Protein AF-A0A1M4X0M1-F1 (afdb_monomer_lite)

Secondary structure (DSSP, 8-state):
-HHHHHHHS--HHHHTT-HHHHHHHHHHHHHHHHHHHHHHHHHHTTT-HHHHHHHHHHHHHHHHHHHHHHHHHHHHHHHHHHHHHHTT-

Sequence (89 aa):
MWYYSKLFSVNREEIFNDPNFWISSGLLLWSCFGIFRCLPMYYLYNNDQEFSNFIKSNFDVVNIILYLSIFISLSKYEYSFKRGTTSNH

Organism: NCBI:txid1416778

Structure (mmCIF, N/CA/C/O backbone):
data_AF-A0A1M4X0M1-F1
#
_entry.id   AF-A0A1M4X0M1-F1
#
loop_
_atom_site.group_PDB
_atom_site.id
_atom_site.type_symbol
_atom_site.label_atom_id
_atom_site.label_alt_id
_atom_site.label_comp_id
_atom_site.label_asym_id
_atom_site.label_entity_id
_atom_site.label_seq_id
_atom_site.pdbx_PDB_ins_code
_atom_site.Cartn_x
_atom_site.Cartn_y
_atom_site.Cartn_z
_atom_site.occupancy
_atom_site.B_iso_or_equiv
_atom_site.auth_seq_id
_atom_site.auth_comp_id
_atom_site.auth_asym_id
_atom_site.auth_atom_id
_atom_site.pdbx_PDB_model_num
ATOM 1 N N . MET A 1 1 ? -14.093 -4.076 -28.474 1.00 49.00 1 MET A N 1
ATOM 2 C CA . MET A 1 1 ? -13.185 -5.215 -28.747 1.00 49.00 1 MET A CA 1
ATOM 3 C C . MET A 1 1 ? -11.722 -4.927 -28.396 1.00 49.00 1 MET A C 1
ATOM 5 O O . MET A 1 1 ? -11.131 -5.791 -27.774 1.00 49.00 1 MET A O 1
ATOM 9 N N . TRP A 1 2 ? -11.163 -3.735 -28.670 1.00 54.88 2 TRP A N 1
ATOM 10 C CA . TRP A 1 2 ? -9.739 -3.408 -28.415 1.00 54.88 2 TRP A CA 1
ATOM 11 C C . TRP A 1 2 ? -9.257 -3.581 -26.957 1.00 54.88 2 TRP A C 1
ATOM 13 O O . TRP A 1 2 ? -8.174 -4.110 -26.715 1.00 54.88 2 TRP A O 1
ATOM 23 N N . TYR A 1 3 ? -10.080 -3.193 -25.977 1.00 56.88 3 TYR A N 1
ATOM 24 C CA . TYR A 1 3 ? -9.739 -3.290 -24.550 1.00 56.88 3 TYR A CA 1
ATOM 25 C C . TYR A 1 3 ? -9.667 -4.744 -24.051 1.00 56.88 3 TYR A C 1
ATOM 27 O O . TYR A 1 3 ? -8.769 -5.112 -23.302 1.00 56.88 3 TYR A O 1
ATOM 35 N N . TYR A 1 4 ? -10.573 -5.597 -24.536 1.00 63.41 4 TYR A N 1
ATOM 36 C CA . TYR A 1 4 ? -10.652 -7.010 -24.155 1.00 63.41 4 TYR A CA 1
ATOM 37 C C . TYR A 1 4 ? -9.475 -7.820 -24.714 1.00 63.41 4 TYR A C 1
ATOM 39 O O . TYR A 1 4 ? -8.885 -8.633 -24.007 1.00 63.41 4 TYR A O 1
ATOM 47 N N . SER A 1 5 ? -9.076 -7.538 -25.959 1.00 59.53 5 SER A N 1
ATOM 48 C CA . SER A 1 5 ? -7.884 -8.133 -26.573 1.00 59.53 5 SER A CA 1
ATOM 49 C C . SER A 1 5 ? -6.598 -7.741 -25.847 1.00 59.53 5 SER A C 1
ATOM 51 O O . SER A 1 5 ? -5.705 -8.568 -25.723 1.00 59.53 5 SER A O 1
ATOM 53 N N . LYS A 1 6 ? -6.526 -6.514 -25.313 1.00 59.28 6 LY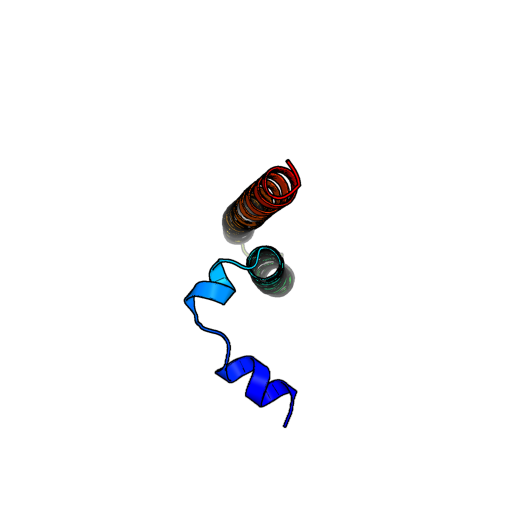S A N 1
ATOM 54 C CA . LYS A 1 6 ? -5.354 -6.033 -24.576 1.00 59.28 6 LYS A CA 1
ATOM 55 C C . LYS A 1 6 ? -5.274 -6.573 -23.150 1.00 59.28 6 LYS A C 1
ATOM 57 O O . LYS A 1 6 ? -4.187 -6.596 -22.607 1.00 59.28 6 LYS A O 1
ATOM 62 N N . LEU A 1 7 ? -6.390 -7.021 -22.567 1.00 60.03 7 LEU A N 1
ATOM 63 C CA . LEU A 1 7 ? -6.437 -7.694 -21.262 1.00 60.03 7 LEU A CA 1
ATOM 64 C C . LEU A 1 7 ? -6.065 -9.181 -21.347 1.00 60.03 7 LEU A C 1
ATOM 66 O O . LEU A 1 7 ? -5.415 -9.697 -20.445 1.00 60.03 7 LEU A O 1
ATOM 70 N N . PHE A 1 8 ? -6.458 -9.865 -22.425 1.00 62.03 8 PHE A N 1
ATOM 71 C CA . PHE A 1 8 ? -6.165 -11.292 -22.620 1.00 62.03 8 PHE A CA 1
ATOM 72 C C . PHE A 1 8 ? -4.776 -11.568 -23.209 1.00 62.03 8 PHE A C 1
ATOM 74 O O . PHE A 1 8 ? -4.283 -12.685 -23.083 1.00 62.03 8 PHE A O 1
ATOM 81 N N . SER A 1 9 ? -4.140 -10.573 -23.837 1.00 59.38 9 SER A N 1
ATOM 82 C CA . SER A 1 9 ? -2.778 -10.696 -24.366 1.00 59.38 9 SER A CA 1
ATOM 83 C C . SER A 1 9 ? -1.688 -10.389 -23.342 1.00 59.38 9 SER A C 1
ATOM 85 O O . SER A 1 9 ? -0.515 -10.507 -23.684 1.00 59.38 9 SER A O 1
ATOM 87 N N . VAL A 1 10 ? -2.031 -9.942 -22.127 1.00 57.72 10 VAL A N 1
ATOM 88 C CA . VAL A 1 10 ? -1.006 -9.631 -21.128 1.00 57.72 10 VAL A CA 1
ATOM 89 C C . VAL A 1 10 ? -0.549 -10.929 -20.489 1.00 57.72 10 VAL A C 1
ATOM 91 O O . VAL A 1 10 ? -1.253 -11.532 -19.674 1.00 57.72 10 VAL A O 1
ATOM 94 N N . ASN A 1 11 ? 0.645 -11.372 -20.872 1.00 59.84 11 ASN A N 1
ATOM 95 C CA . ASN A 1 11 ? 1.343 -12.416 -20.143 1.00 59.84 11 ASN A CA 1
ATOM 96 C C . ASN A 1 11 ? 1.402 -11.983 -18.674 1.00 59.84 11 ASN A C 1
ATOM 98 O O . ASN A 1 11 ? 1.875 -10.892 -18.364 1.00 59.84 11 ASN A O 1
ATOM 102 N N . ARG A 1 12 ? 0.909 -12.814 -17.747 1.00 55.62 12 ARG A N 1
ATOM 103 C CA . ARG A 1 12 ? 0.883 -12.473 -16.311 1.00 55.62 12 ARG A CA 1
ATOM 104 C C . ARG A 1 12 ? 2.261 -12.067 -15.776 1.00 55.62 12 ARG A C 1
ATOM 106 O O . ARG A 1 12 ? 2.334 -11.255 -14.862 1.00 55.62 12 ARG A O 1
ATOM 113 N N . GLU A 1 13 ? 3.331 -12.579 -16.379 1.00 58.25 13 GLU A N 1
ATOM 114 C CA . GLU A 1 13 ? 4.715 -12.210 -16.065 1.00 58.25 13 GLU A CA 1
ATOM 115 C C . GLU A 1 13 ? 5.089 -10.772 -16.477 1.00 58.25 13 GLU A C 1
ATOM 117 O O . GLU A 1 13 ? 5.908 -10.151 -15.804 1.00 58.25 13 GLU A O 1
ATOM 122 N N . GLU A 1 14 ? 4.462 -10.195 -17.511 1.00 63.66 14 GLU A N 1
ATOM 123 C CA . GLU A 1 14 ? 4.669 -8.790 -17.904 1.00 63.66 14 GLU A CA 1
ATOM 124 C C . GLU A 1 14 ? 3.974 -7.815 -16.949 1.00 63.66 14 GLU A C 1
ATOM 126 O O . GLU A 1 14 ? 4.529 -6.763 -16.642 1.00 63.66 14 GLU A O 1
ATOM 131 N N . ILE A 1 15 ? 2.801 -8.178 -16.412 1.00 66.19 15 ILE A N 1
ATOM 132 C CA . ILE A 1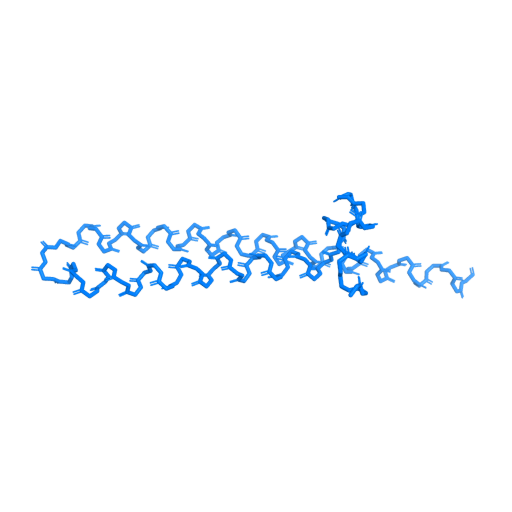 15 ? 2.008 -7.298 -15.533 1.00 66.19 15 ILE A CA 1
ATOM 133 C C . ILE A 1 15 ? 2.774 -6.973 -14.249 1.00 66.19 15 ILE A C 1
ATOM 135 O O . ILE A 1 15 ? 2.895 -5.813 -13.866 1.00 66.19 15 ILE A O 1
ATOM 139 N N . PHE A 1 16 ? 3.346 -7.993 -13.599 1.00 67.25 16 PHE A N 1
ATOM 140 C CA . PHE A 1 16 ? 4.173 -7.798 -12.404 1.00 67.25 16 PHE A CA 1
ATOM 141 C C . PHE A 1 16 ? 5.519 -7.131 -12.716 1.00 67.25 16 PHE A C 1
ATOM 143 O O . PHE A 1 16 ? 6.255 -6.754 -11.796 1.00 67.25 16 PHE A O 1
ATOM 150 N N . ASN A 1 17 ? 5.879 -6.994 -13.992 1.00 69.62 17 ASN A N 1
ATOM 151 C CA . ASN A 1 17 ? 7.056 -6.255 -14.420 1.00 69.62 17 ASN A CA 1
ATOM 152 C C . ASN A 1 17 ? 6.768 -4.789 -14.741 1.00 69.62 17 ASN A C 1
ATOM 154 O O . ASN A 1 17 ? 7.705 -3.994 -14.729 1.00 69.62 17 ASN A O 1
ATOM 158 N N . ASP A 1 18 ? 5.501 -4.421 -14.935 1.00 77.00 18 ASP A N 1
ATOM 159 C CA . ASP A 1 18 ? 5.104 -3.037 -15.149 1.00 77.00 18 ASP A CA 1
ATOM 160 C C . ASP A 1 18 ? 5.101 -2.268 -13.814 1.00 77.00 18 ASP A C 1
ATOM 162 O O . ASP A 1 18 ? 4.345 -2.594 -12.890 1.00 77.00 18 ASP A O 1
ATOM 166 N N . PRO A 1 19 ? 5.939 -1.234 -13.663 1.00 78.31 19 PRO A N 1
ATOM 167 C CA . PRO A 1 19 ? 5.971 -0.441 -12.444 1.00 78.31 19 PRO A CA 1
ATOM 168 C C . PRO A 1 19 ? 4.655 0.318 -12.186 1.00 78.31 19 PRO A C 1
ATOM 170 O O . PRO A 1 19 ? 4.305 0.550 -11.023 1.00 78.31 19 PRO A O 1
ATOM 173 N N . ASN A 1 20 ? 3.879 0.655 -13.223 1.00 80.50 20 ASN A N 1
ATOM 174 C CA . ASN A 1 20 ? 2.589 1.336 -13.063 1.00 80.50 20 ASN A CA 1
ATOM 175 C C . ASN A 1 20 ? 1.534 0.432 -12.424 1.00 80.50 20 ASN A C 1
ATOM 177 O O . ASN A 1 20 ? 0.644 0.922 -11.722 1.00 80.50 20 ASN A O 1
ATOM 181 N N . PHE A 1 21 ? 1.641 -0.882 -12.638 1.00 82.38 21 PHE A N 1
ATOM 182 C CA . PHE A 1 21 ? 0.758 -1.863 -12.022 1.00 82.38 21 PHE A CA 1
ATOM 183 C C . PHE A 1 21 ? 0.924 -1.878 -10.499 1.00 82.38 21 PHE A C 1
ATOM 185 O O . PHE A 1 21 ? -0.067 -1.820 -9.777 1.00 82.38 21 PHE A O 1
ATOM 192 N N . TRP A 1 22 ? 2.166 -1.869 -10.004 1.00 82.56 22 TRP A N 1
ATOM 193 C CA . TRP A 1 22 ? 2.457 -1.850 -8.566 1.00 82.56 22 TRP A CA 1
ATOM 194 C C . TRP A 1 22 ? 1.960 -0.579 -7.874 1.00 82.56 22 TRP A C 1
ATOM 196 O O . TRP A 1 22 ? 1.373 -0.659 -6.796 1.00 82.56 22 TRP A O 1
ATOM 206 N N . ILE A 1 23 ? 2.134 0.583 -8.512 1.00 85.62 23 ILE A N 1
ATOM 207 C CA . ILE A 1 23 ? 1.626 1.861 -7.991 1.00 85.62 23 ILE A CA 1
ATOM 208 C C . ILE A 1 23 ? 0.097 1.835 -7.964 1.00 85.62 23 ILE A C 1
ATOM 210 O O . ILE A 1 23 ? -0.507 2.094 -6.926 1.00 85.62 23 ILE A O 1
ATOM 214 N N . SER A 1 24 ? -0.532 1.464 -9.080 1.00 87.81 24 SER A N 1
ATOM 215 C CA . SER A 1 24 ? -1.993 1.463 -9.213 1.00 87.81 24 SER A CA 1
ATOM 216 C C . SER A 1 24 ? -2.658 0.448 -8.278 1.00 87.81 24 SER A C 1
ATOM 218 O O . SER A 1 24 ? -3.655 0.770 -7.638 1.00 87.81 24 SER A O 1
ATOM 220 N N . SER A 1 25 ? -2.091 -0.755 -8.145 1.00 87.50 25 SER A N 1
ATOM 221 C CA . SER A 1 25 ? -2.580 -1.792 -7.228 1.00 87.50 25 SER A CA 1
ATOM 222 C C . SER A 1 25 ? -2.389 -1.391 -5.766 1.00 87.50 25 SER A C 1
ATOM 224 O O . SER A 1 25 ? -3.291 -1.601 -4.957 1.00 87.50 25 SER A O 1
ATOM 226 N N . GLY A 1 26 ? -1.243 -0.792 -5.421 1.00 88.12 26 GLY A N 1
ATOM 227 C CA . GLY A 1 26 ? -0.985 -0.277 -4.078 1.00 88.12 26 GLY A CA 1
ATOM 228 C C . GLY A 1 26 ? -1.972 0.825 -3.693 1.00 88.12 26 GLY A C 1
ATOM 229 O O . GLY A 1 26 ? -2.589 0.753 -2.631 1.00 88.12 26 GLY A O 1
ATOM 230 N N . LEU A 1 27 ? -2.182 1.807 -4.576 1.00 87.94 27 LEU A N 1
ATOM 231 C CA . LEU A 1 27 ? -3.148 2.890 -4.368 1.00 87.94 27 LEU A CA 1
ATOM 232 C C . LEU A 1 27 ? -4.589 2.382 -4.285 1.00 87.94 27 LEU A C 1
ATOM 234 O O . LEU A 1 27 ? -5.330 2.829 -3.416 1.00 87.94 27 LEU A O 1
ATOM 238 N N . LEU A 1 28 ? -4.989 1.435 -5.139 1.00 89.69 28 LEU A N 1
ATOM 239 C CA . LEU A 1 28 ? -6.336 0.860 -5.110 1.00 89.69 28 LEU A CA 1
ATOM 240 C C . LEU A 1 28 ? -6.618 0.170 -3.770 1.00 89.69 28 LEU A C 1
ATOM 242 O O . LEU A 1 28 ? -7.680 0.366 -3.177 1.00 89.69 28 LEU A O 1
ATOM 246 N N . LEU A 1 29 ? -5.652 -0.611 -3.283 1.00 86.75 29 LEU A N 1
ATOM 247 C CA . LEU A 1 29 ? -5.753 -1.307 -2.006 1.00 86.75 29 LEU A CA 1
ATOM 248 C C . LEU A 1 29 ? -5.791 -0.294 -0.853 1.00 86.75 29 LEU A C 1
ATOM 250 O O . LEU A 1 29 ? -6.685 -0.356 -0.013 1.00 86.75 29 LEU A O 1
ATOM 254 N N . TRP A 1 30 ? -4.912 0.709 -0.870 1.00 87.94 30 TRP A N 1
ATOM 255 C CA . TRP A 1 30 ? -4.904 1.791 0.115 1.00 87.94 30 TRP A CA 1
ATOM 256 C C . TRP A 1 30 ? -6.226 2.570 0.162 1.00 87.94 30 TRP A C 1
ATOM 258 O O . TRP A 1 30 ? -6.781 2.779 1.240 1.00 87.94 30 TRP A O 1
ATOM 268 N N . SER A 1 31 ? -6.783 2.941 -0.993 1.00 88.06 31 SER A N 1
ATOM 269 C CA . SER A 1 31 ? -8.071 3.634 -1.081 1.00 88.06 31 SER A CA 1
ATOM 270 C C . SER A 1 31 ? -9.232 2.770 -0.594 1.00 88.06 31 SER A C 1
ATOM 272 O O . SER A 1 31 ? -10.085 3.270 0.135 1.00 88.06 31 SER A O 1
ATOM 274 N N . CYS A 1 32 ? -9.257 1.478 -0.934 1.00 86.88 32 CYS A N 1
ATOM 275 C CA . CYS A 1 32 ? -10.293 0.558 -0.463 1.00 86.88 32 CYS A CA 1
ATOM 276 C C . CYS A 1 32 ? -10.303 0.474 1.073 1.00 86.88 32 CYS A C 1
ATOM 278 O O . CYS A 1 32 ? -11.344 0.672 1.700 1.00 86.88 32 CYS A O 1
ATOM 280 N N . PHE A 1 33 ? -9.130 0.294 1.689 1.00 82.50 33 PHE A N 1
ATOM 281 C CA . PHE A 1 33 ? -8.981 0.285 3.148 1.00 82.50 33 PHE A CA 1
ATOM 282 C C . PHE A 1 33 ? -9.233 1.657 3.791 1.00 82.50 33 PHE A C 1
ATOM 284 O O . PHE A 1 33 ? -9.767 1.726 4.896 1.00 82.50 33 PHE A O 1
ATOM 291 N N . GLY A 1 34 ? -8.910 2.755 3.104 1.00 81.56 34 GLY A N 1
ATOM 292 C CA . GLY A 1 34 ? -9.232 4.114 3.546 1.00 81.56 34 GLY A CA 1
ATOM 293 C C . GLY A 1 34 ? -10.740 4.361 3.635 1.00 81.56 34 GLY A C 1
ATOM 294 O O . GLY A 1 34 ? -11.227 4.867 4.644 1.00 81.56 34 GLY A O 1
ATOM 295 N N . ILE A 1 35 ? -11.503 3.922 2.632 1.00 81.88 35 ILE A N 1
ATOM 296 C CA . ILE A 1 35 ? -12.974 4.005 2.638 1.00 81.88 35 ILE A CA 1
ATOM 297 C C . ILE A 1 35 ? -13.553 3.081 3.720 1.00 81.88 35 ILE A C 1
ATOM 299 O O . ILE A 1 35 ? -14.436 3.483 4.482 1.00 81.88 35 ILE A O 1
ATOM 303 N N . PHE A 1 36 ? -12.995 1.874 3.854 1.00 74.38 36 PHE A N 1
ATOM 304 C CA . PHE A 1 36 ? -13.329 0.941 4.931 1.00 74.38 36 PHE A CA 1
ATOM 305 C C . PHE A 1 36 ? -12.962 1.441 6.323 1.00 74.38 36 PHE A C 1
ATOM 307 O O . PHE A 1 36 ? -13.479 0.889 7.279 1.00 74.38 36 PHE A O 1
ATOM 314 N N . ARG A 1 37 ? -12.105 2.456 6.474 1.00 69.88 37 ARG A N 1
ATOM 315 C CA . ARG A 1 37 ? -11.850 3.137 7.750 1.00 69.88 37 ARG A CA 1
ATOM 316 C C . ARG A 1 37 ? -12.901 4.209 8.034 1.00 69.88 37 ARG A C 1
ATOM 318 O O . ARG A 1 37 ? -13.301 4.365 9.185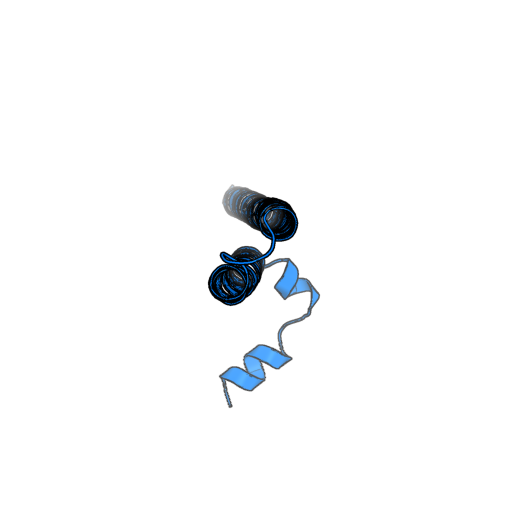 1.00 69.88 37 ARG A O 1
ATOM 325 N N . CYS A 1 38 ? -13.374 4.919 7.010 1.00 68.50 38 CYS A N 1
ATOM 326 C CA . CYS A 1 38 ? -14.416 5.938 7.164 1.00 68.50 38 CYS A CA 1
ATOM 327 C C . CYS A 1 38 ? -15.749 5.352 7.664 1.00 68.50 38 CYS A C 1
ATOM 329 O O . CYS A 1 38 ? -16.412 5.978 8.487 1.00 68.50 38 CYS A O 1
ATOM 331 N N . LEU A 1 39 ? -16.114 4.146 7.219 1.00 66.94 39 LEU A N 1
ATOM 332 C CA . LEU A 1 39 ? -17.357 3.459 7.604 1.00 66.94 39 LEU A CA 1
ATOM 333 C C . LEU A 1 39 ? -17.444 3.073 9.107 1.00 66.94 39 LEU A C 1
ATOM 335 O O . LEU A 1 39 ? -18.397 3.485 9.769 1.00 66.94 39 LEU A O 1
ATOM 339 N N . PRO A 1 40 ? -16.482 2.337 9.701 1.00 62.03 40 PRO A N 1
ATOM 340 C CA . PRO A 1 40 ? -16.506 1.951 11.108 1.00 62.03 40 PRO A CA 1
ATOM 341 C C . PRO A 1 40 ? -16.190 3.123 12.035 1.00 62.03 40 PRO A C 1
ATOM 343 O O . PRO A 1 40 ? -16.712 3.158 13.141 1.00 62.03 40 PRO A O 1
ATOM 346 N N . MET A 1 41 ? -15.401 4.118 11.610 1.00 60.44 41 MET A N 1
ATOM 347 C CA . MET A 1 41 ? -15.091 5.267 12.469 1.00 60.44 41 MET A CA 1
ATOM 348 C C . MET A 1 41 ? -16.350 6.067 12.838 1.00 60.44 41 MET A C 1
ATOM 350 O O . MET A 1 41 ? -16.414 6.604 13.937 1.00 60.44 41 MET A O 1
ATOM 354 N N . TYR A 1 42 ? -17.371 6.085 11.974 1.00 58.16 42 TYR A N 1
ATOM 355 C CA . TYR A 1 42 ? -18.658 6.722 12.270 1.00 58.16 42 TYR A CA 1
ATOM 356 C C . TYR A 1 42 ? -19.559 5.862 13.169 1.00 58.16 42 TYR A C 1
ATOM 358 O O . TYR A 1 42 ? -20.246 6.382 14.043 1.00 58.16 42 TYR A O 1
ATOM 366 N N . TYR A 1 43 ? -19.541 4.539 12.984 1.00 57.09 43 TYR A N 1
ATOM 367 C CA . TYR A 1 43 ? -20.381 3.613 13.752 1.00 57.09 43 TYR A CA 1
ATOM 368 C C . TYR A 1 43 ? -19.860 3.366 15.179 1.00 57.09 43 TYR A C 1
ATOM 370 O O . TYR A 1 43 ? -20.623 3.027 16.078 1.00 57.09 43 TYR A O 1
ATOM 378 N N . LEU A 1 44 ? -18.555 3.540 15.395 1.00 55.09 44 LEU A N 1
ATOM 379 C CA . LEU A 1 44 ? -17.854 2.983 16.553 1.00 55.09 44 LEU A CA 1
ATOM 380 C C . LEU A 1 44 ? -17.245 4.041 17.488 1.00 55.09 44 LEU A C 1
ATOM 382 O O . LEU A 1 44 ? -16.822 3.722 18.597 1.00 55.09 44 LEU A O 1
ATOM 386 N N . TYR A 1 45 ? -17.298 5.316 17.088 1.00 55.72 45 TYR A N 1
ATOM 387 C CA . TYR A 1 45 ? -16.901 6.476 17.898 1.00 55.72 45 TYR A CA 1
ATOM 388 C C . TYR A 1 45 ? -17.621 6.563 19.257 1.00 55.72 45 TYR A C 1
ATOM 390 O O . TYR A 1 45 ? -17.076 7.130 20.198 1.00 55.72 45 TYR A O 1
ATOM 398 N N . ASN A 1 46 ? -18.810 5.967 19.385 1.00 59.03 46 ASN A N 1
ATOM 399 C CA . ASN A 1 46 ? -19.621 6.046 20.601 1.00 59.03 46 ASN A CA 1
ATOM 400 C C . ASN A 1 46 ? -19.485 4.848 21.559 1.00 59.03 46 ASN A C 1
ATOM 402 O O . ASN A 1 46 ? -20.073 4.916 22.633 1.00 59.03 46 ASN A O 1
ATOM 406 N N . ASN A 1 47 ? -18.757 3.775 21.212 1.00 61.25 47 ASN A N 1
ATOM 407 C CA . ASN A 1 47 ? -18.752 2.545 22.026 1.00 61.25 47 ASN A CA 1
ATOM 408 C C . ASN A 1 47 ? -17.369 1.960 22.370 1.00 61.25 47 ASN A C 1
ATOM 410 O O . ASN A 1 47 ? -17.238 1.456 23.477 1.00 61.25 47 ASN A O 1
ATOM 414 N N . ASP A 1 48 ? -16.342 2.017 21.503 1.00 65.75 48 ASP A N 1
ATOM 415 C CA . ASP A 1 48 ? -15.113 1.228 21.745 1.00 65.75 48 ASP A CA 1
ATOM 416 C C . ASP A 1 48 ? -13.809 1.880 21.256 1.00 65.75 48 ASP A C 1
ATOM 418 O O . ASP A 1 48 ? -13.460 1.896 20.071 1.00 65.75 48 ASP A O 1
ATOM 422 N N . GLN A 1 49 ? -13.023 2.372 22.213 1.00 69.62 49 GLN A N 1
ATOM 423 C CA . GLN A 1 49 ? -11.724 3.003 21.968 1.00 69.62 49 GLN A CA 1
ATOM 424 C C . GLN A 1 49 ? -10.644 1.986 21.538 1.00 69.62 49 GLN A C 1
ATOM 426 O O . GLN A 1 49 ? -9.750 2.332 20.762 1.00 69.62 49 GLN A O 1
ATOM 431 N N . GLU A 1 50 ? -10.751 0.719 21.961 1.00 71.44 50 GLU A N 1
ATOM 432 C CA . GLU A 1 50 ? -9.854 -0.368 21.527 1.00 71.44 50 GLU A CA 1
ATOM 433 C C . GLU A 1 50 ? -9.951 -0.644 20.026 1.00 71.44 50 GLU A C 1
ATOM 435 O O . GLU A 1 50 ? -8.941 -0.775 19.333 1.00 71.44 50 GLU A O 1
ATOM 440 N N . PHE A 1 51 ? -11.164 -0.673 19.486 1.00 73.75 51 PHE A N 1
ATOM 441 C CA . PHE A 1 51 ? -11.379 -0.966 18.075 1.00 73.75 51 PHE A CA 1
ATOM 442 C C . PHE A 1 51 ? -10.880 0.176 17.175 1.00 73.75 51 PHE A C 1
ATOM 444 O O . PHE A 1 51 ? -10.370 -0.063 16.081 1.00 73.75 51 PHE A O 1
ATOM 451 N N . SE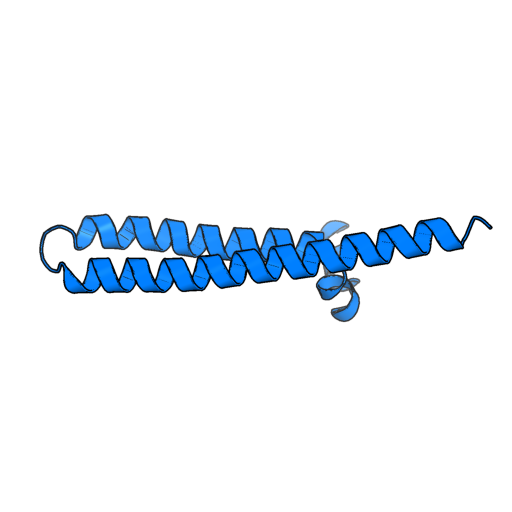R A 1 52 ? -10.939 1.424 17.655 1.00 70.19 52 SER A N 1
ATOM 452 C CA . SER A 1 52 ? -10.309 2.567 16.978 1.00 70.19 52 SER A CA 1
ATOM 453 C C . SER A 1 52 ? -8.791 2.377 16.837 1.00 70.19 52 SER A C 1
ATOM 455 O O . SER A 1 52 ? -8.228 2.586 15.757 1.00 70.19 52 SER A O 1
ATOM 457 N N . ASN A 1 53 ? -8.128 1.890 17.892 1.00 76.69 53 ASN A N 1
ATOM 458 C CA . ASN A 1 53 ? -6.703 1.552 17.847 1.00 76.69 53 ASN A CA 1
ATOM 459 C C . ASN A 1 53 ? -6.419 0.353 16.929 1.00 76.69 53 ASN A C 1
ATOM 461 O O . ASN A 1 53 ? -5.437 0.382 16.185 1.00 76.69 53 ASN A O 1
ATOM 465 N N . PHE A 1 54 ? -7.295 -0.656 16.906 1.00 79.06 54 PHE A N 1
ATOM 466 C CA . PHE A 1 54 ? -7.188 -1.793 15.988 1.00 79.06 54 PHE A CA 1
ATOM 467 C C . PHE A 1 54 ? -7.269 -1.358 14.515 1.00 79.06 54 PHE A C 1
ATOM 469 O O . PHE A 1 54 ? -6.426 -1.744 13.703 1.00 79.06 54 PHE A O 1
ATOM 476 N N . ILE A 1 55 ? -8.227 -0.496 14.163 1.00 78.94 55 ILE A N 1
ATOM 477 C CA . ILE A 1 55 ? -8.363 0.071 12.811 1.00 78.94 55 ILE A CA 1
ATOM 478 C C . ILE A 1 55 ? -7.131 0.910 12.444 1.00 78.94 55 ILE A C 1
ATOM 480 O O . ILE A 1 55 ? -6.644 0.836 11.314 1.00 78.94 55 ILE A O 1
ATOM 484 N N . LYS A 1 56 ? -6.597 1.692 13.393 1.00 78.88 56 LYS A N 1
ATOM 485 C CA . LYS A 1 56 ? -5.377 2.482 13.183 1.00 78.88 56 LYS A CA 1
ATOM 486 C C . LYS A 1 56 ? -4.173 1.586 12.881 1.00 78.88 56 LYS A C 1
ATOM 488 O O . LYS A 1 56 ? -3.506 1.815 11.879 1.00 78.88 56 LYS A O 1
ATOM 493 N N . SER A 1 57 ? -3.966 0.538 13.677 1.00 82.88 57 SER A N 1
ATOM 494 C CA . SER A 1 57 ? -2.885 -0.432 13.470 1.00 82.88 57 SER A CA 1
ATOM 495 C C . SER A 1 57 ? -3.006 -1.161 12.126 1.00 82.88 57 SER A C 1
ATOM 497 O O . SER A 1 57 ? -2.018 -1.281 11.405 1.00 82.88 57 SER A O 1
ATOM 499 N N . ASN A 1 58 ? -4.215 -1.570 11.727 1.00 83.31 58 ASN A N 1
ATOM 500 C CA . ASN A 1 58 ? -4.440 -2.184 10.414 1.00 83.31 58 ASN A CA 1
ATOM 501 C C . ASN A 1 58 ? -4.115 -1.226 9.261 1.00 83.31 58 ASN A C 1
ATOM 503 O O . ASN A 1 58 ? -3.523 -1.630 8.262 1.00 83.31 58 ASN A O 1
ATOM 507 N N . PHE A 1 59 ? -4.464 0.053 9.397 1.00 83.31 59 PHE A N 1
ATOM 508 C CA . PHE A 1 59 ? -4.146 1.051 8.380 1.00 83.31 59 PHE A CA 1
ATOM 509 C C . PHE A 1 59 ? -2.633 1.289 8.252 1.00 83.31 59 PHE A C 1
ATOM 511 O O . PHE A 1 59 ? -2.133 1.469 7.142 1.00 83.31 59 PHE A O 1
ATOM 518 N N . ASP A 1 60 ? -1.892 1.225 9.360 1.00 86.12 60 ASP A N 1
ATOM 519 C CA . ASP A 1 60 ? -0.429 1.317 9.343 1.00 86.12 60 ASP A CA 1
ATOM 520 C C . ASP A 1 60 ? 0.206 0.127 8.600 1.00 86.12 60 ASP A C 1
ATOM 522 O O . ASP A 1 60 ? 1.126 0.320 7.804 1.00 86.12 60 ASP A O 1
ATOM 526 N N . VAL A 1 61 ? -0.339 -1.087 8.749 1.00 88.75 61 VAL A N 1
ATOM 527 C CA . VAL A 1 61 ? 0.083 -2.263 7.960 1.00 88.75 61 VAL A CA 1
ATOM 528 C C . VAL A 1 61 ? -0.168 -2.050 6.463 1.00 88.75 61 VAL A C 1
ATOM 530 O O . VAL A 1 61 ? 0.709 -2.320 5.640 1.00 88.75 61 VAL A O 1
ATOM 533 N N . VAL A 1 62 ? -1.332 -1.512 6.090 1.00 88.44 62 VAL A N 1
ATOM 534 C CA . VAL A 1 62 ? -1.656 -1.206 4.685 1.00 88.44 62 VAL A CA 1
ATOM 535 C C . VAL A 1 62 ? -0.729 -0.126 4.115 1.00 88.44 62 VAL A C 1
ATOM 537 O O . VAL A 1 62 ? -0.290 -0.242 2.971 1.00 88.44 62 VAL A O 1
ATOM 540 N N . ASN A 1 63 ? -0.361 0.886 4.907 1.00 88.94 63 ASN A N 1
ATOM 541 C CA . ASN A 1 63 ? 0.628 1.892 4.505 1.00 88.94 63 ASN A CA 1
ATOM 542 C C . ASN A 1 63 ? 2.003 1.271 4.223 1.00 88.94 63 ASN A C 1
ATOM 544 O O . ASN A 1 63 ? 2.636 1.622 3.228 1.00 88.94 63 ASN A O 1
ATOM 548 N N . ILE A 1 64 ? 2.453 0.317 5.044 1.00 91.50 64 ILE A N 1
ATOM 549 C CA . ILE A 1 64 ? 3.712 -0.404 4.798 1.00 91.50 64 ILE A CA 1
ATOM 550 C C . ILE A 1 64 ? 3.648 -1.148 3.457 1.00 91.50 64 ILE A C 1
ATOM 552 O O . ILE A 1 64 ? 4.580 -1.057 2.659 1.00 91.50 64 ILE A O 1
ATOM 556 N N . ILE A 1 65 ? 2.535 -1.828 3.165 1.00 90.06 65 ILE A N 1
ATOM 557 C CA . ILE A 1 65 ? 2.330 -2.535 1.888 1.00 90.06 65 ILE A CA 1
ATOM 558 C C . ILE A 1 65 ? 2.349 -1.560 0.701 1.00 90.06 65 ILE A C 1
ATOM 560 O O . ILE A 1 65 ? 2.948 -1.861 -0.337 1.00 90.06 65 ILE A O 1
ATOM 564 N N . LEU A 1 66 ? 1.742 -0.379 0.848 1.00 90.25 66 LEU A N 1
ATOM 565 C CA . LEU A 1 66 ? 1.780 0.672 -0.169 1.00 90.25 66 LEU A CA 1
ATOM 566 C C . LEU A 1 66 ? 3.220 1.130 -0.434 1.00 90.25 66 LEU A C 1
ATOM 568 O O . LEU A 1 66 ? 3.641 1.179 -1.589 1.00 90.25 66 LEU A O 1
ATOM 572 N N . TYR A 1 67 ? 3.992 1.418 0.616 1.00 89.56 67 TYR A N 1
ATOM 573 C CA . TYR A 1 67 ? 5.384 1.842 0.469 1.00 89.56 67 TYR A CA 1
ATOM 574 C C . TYR A 1 67 ? 6.258 0.765 -0.172 1.00 89.56 67 TYR A C 1
ATOM 576 O O . TYR A 1 67 ? 7.048 1.084 -1.058 1.00 89.56 67 TYR A O 1
ATOM 584 N N . LEU A 1 68 ? 6.076 -0.506 0.196 1.00 91.50 68 LEU A N 1
ATOM 585 C CA . LEU A 1 68 ? 6.768 -1.625 -0.449 1.00 91.50 68 LEU A CA 1
ATOM 586 C C . LEU A 1 68 ? 6.412 -1.727 -1.937 1.00 91.50 68 LEU A C 1
ATOM 588 O O . LEU A 1 68 ? 7.296 -1.909 -2.771 1.00 91.50 68 LEU A O 1
ATOM 592 N N . SER A 1 69 ? 5.137 -1.552 -2.288 1.00 87.69 69 SER A N 1
ATOM 593 C CA . SER A 1 69 ? 4.677 -1.590 -3.683 1.00 87.69 69 SER A CA 1
ATOM 594 C C . SER A 1 69 ? 5.277 -0.448 -4.510 1.00 87.69 69 SER A C 1
ATOM 596 O O . SER 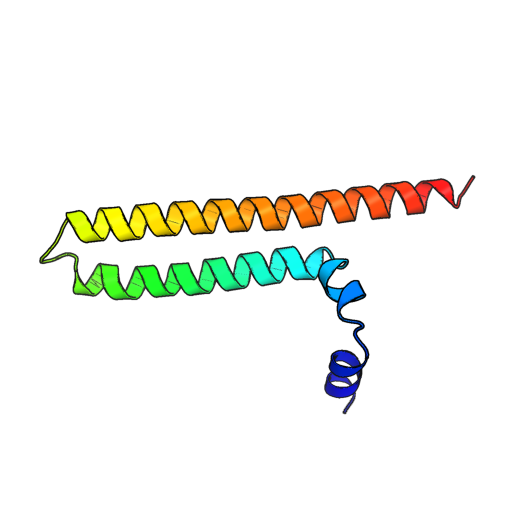A 1 69 ? 5.750 -0.666 -5.626 1.00 87.69 69 SER A O 1
ATOM 598 N N . ILE A 1 70 ? 5.331 0.763 -3.946 1.00 88.56 70 ILE A N 1
ATOM 599 C CA . ILE A 1 70 ? 5.981 1.920 -4.577 1.00 88.56 70 ILE A CA 1
ATOM 600 C C . ILE A 1 70 ? 7.488 1.683 -4.716 1.00 88.56 70 ILE A C 1
ATOM 602 O O . ILE A 1 70 ? 8.056 1.976 -5.764 1.00 88.56 70 ILE A O 1
ATOM 606 N N . PHE A 1 71 ? 8.138 1.110 -3.703 1.00 90.06 71 PHE A N 1
ATOM 607 C CA . PHE A 1 71 ? 9.565 0.800 -3.750 1.00 90.06 71 PHE A CA 1
ATOM 608 C C . PHE A 1 71 ? 9.897 -0.202 -4.865 1.00 90.06 71 PHE A C 1
ATOM 610 O O . PHE A 1 71 ? 10.788 0.050 -5.673 1.00 90.06 71 PHE A O 1
ATOM 617 N N . ILE A 1 72 ? 9.127 -1.291 -4.976 1.00 88.38 72 ILE A N 1
ATOM 618 C CA . ILE A 1 72 ? 9.274 -2.289 -6.048 1.00 88.38 72 ILE A CA 1
ATOM 619 C C . ILE A 1 72 ? 9.094 -1.640 -7.426 1.00 88.38 72 ILE A C 1
ATOM 621 O O . ILE A 1 72 ? 9.859 -1.922 -8.353 1.00 88.38 72 ILE A O 1
ATOM 625 N N . SER A 1 73 ? 8.105 -0.753 -7.560 1.00 86.88 73 SER A N 1
ATOM 626 C CA . SER A 1 73 ? 7.886 0.024 -8.780 1.00 86.88 73 SER A CA 1
ATOM 627 C C . SER A 1 73 ? 9.102 0.889 -9.131 1.00 86.88 73 SER A C 1
ATOM 629 O O . SER A 1 73 ? 9.588 0.849 -10.263 1.00 86.88 73 SER A O 1
ATOM 631 N N . LEU A 1 74 ? 9.654 1.608 -8.149 1.00 87.06 74 LEU A N 1
ATOM 632 C CA . LEU A 1 74 ? 10.808 2.484 -8.342 1.00 87.06 74 LEU A CA 1
ATOM 633 C C . LEU A 1 74 ? 12.061 1.702 -8.757 1.00 87.06 74 LEU A C 1
ATOM 635 O O . LEU A 1 74 ? 12.748 2.098 -9.696 1.00 87.06 74 LEU A O 1
ATOM 639 N N . SER A 1 75 ? 12.333 0.561 -8.113 1.00 87.19 75 SER A N 1
ATOM 640 C CA . SER A 1 75 ? 13.465 -0.302 -8.474 1.00 87.19 75 SER A CA 1
ATOM 641 C C . SER A 1 75 ? 13.346 -0.838 -9.904 1.00 87.19 75 SER A C 1
ATOM 643 O O . SER A 1 75 ? 14.342 -0.919 -10.625 1.00 87.19 75 SER A O 1
ATOM 645 N N . LYS A 1 76 ? 12.127 -1.165 -10.357 1.00 81.94 76 LYS A N 1
ATOM 646 C CA . LYS A 1 76 ? 11.868 -1.577 -11.747 1.00 81.94 76 LYS A CA 1
ATOM 647 C C . LYS A 1 76 ? 12.047 -0.422 -12.734 1.00 81.94 76 LYS A C 1
ATOM 649 O O . LYS A 1 76 ? 12.599 -0.638 -13.818 1.00 81.94 76 LYS A O 1
ATOM 654 N N . TYR A 1 77 ? 11.643 0.792 -12.359 1.00 82.25 77 TYR A N 1
ATOM 655 C CA . TYR A 1 77 ? 11.910 2.005 -13.135 1.00 82.25 77 TYR A CA 1
ATOM 656 C C . TYR A 1 77 ? 13.411 2.270 -13.282 1.00 82.25 77 TYR A C 1
ATOM 658 O O . TYR A 1 77 ? 13.881 2.467 -14.401 1.00 82.25 77 TYR A O 1
ATOM 666 N N . GLU A 1 78 ? 14.174 2.217 -12.187 1.00 84.56 78 GLU A N 1
ATOM 667 C CA . GLU A 1 78 ? 15.625 2.440 -12.208 1.00 84.56 78 GLU A CA 1
ATOM 668 C C . GLU A 1 78 ? 16.339 1.404 -13.086 1.00 84.56 78 GLU A C 1
ATOM 670 O O . GLU A 1 78 ? 17.200 1.743 -13.900 1.00 84.56 78 GLU A O 1
ATOM 675 N N . TYR A 1 79 ? 15.948 0.134 -12.971 1.00 80.44 79 TYR A N 1
ATOM 676 C CA . TYR A 1 79 ? 16.511 -0.942 -13.778 1.00 80.44 79 TYR A CA 1
ATOM 677 C C . TYR A 1 79 ? 16.218 -0.773 -15.276 1.00 80.44 79 TYR A C 1
ATOM 679 O O . TYR A 1 79 ? 17.104 -0.951 -16.117 1.00 80.44 79 TYR A O 1
ATOM 687 N N . SER A 1 80 ? 14.988 -0.379 -15.613 1.00 77.75 80 SER A N 1
ATOM 688 C CA . SER A 1 80 ? 14.587 -0.089 -16.994 1.00 77.75 80 SER A CA 1
ATOM 689 C C . SER A 1 80 ? 15.329 1.131 -17.552 1.00 77.75 80 SER A C 1
ATOM 691 O O . SER A 1 80 ? 15.783 1.105 -18.695 1.00 77.75 80 SER A O 1
ATOM 693 N N . PHE A 1 81 ? 15.532 2.163 -16.729 1.00 78.44 81 PHE A N 1
ATOM 694 C CA . PHE A 1 81 ? 16.292 3.361 -17.083 1.00 78.44 81 PHE A CA 1
ATOM 695 C C . PHE A 1 81 ? 17.772 3.046 -17.363 1.00 78.44 81 PHE A C 1
ATOM 697 O O . PHE A 1 81 ? 18.290 3.414 -18.418 1.00 78.44 81 PHE A O 1
ATOM 704 N N . LYS A 1 82 ? 18.439 2.282 -16.482 1.00 76.00 82 LYS A N 1
ATOM 705 C CA . LYS A 1 82 ? 19.849 1.874 -16.654 1.00 76.00 82 LYS A CA 1
ATOM 706 C C . LYS A 1 82 ? 20.096 1.037 -17.915 1.00 76.00 82 LYS A C 1
ATOM 708 O O . LYS A 1 82 ? 21.136 1.203 -18.556 1.00 76.00 82 LYS A O 1
ATOM 713 N N . ARG A 1 83 ? 19.157 0.166 -18.308 1.00 67.38 83 ARG A N 1
ATOM 714 C CA . ARG A 1 83 ? 19.255 -0.596 -19.571 1.00 67.38 83 ARG A CA 1
ATOM 715 C C . ARG A 1 83 ? 19.089 0.275 -20.815 1.00 67.38 83 ARG A C 1
ATOM 717 O O . ARG A 1 83 ? 19.784 0.051 -21.800 1.00 67.38 83 ARG A O 1
ATOM 724 N N . GLY A 1 84 ? 18.208 1.276 -20.775 1.00 61.50 84 GLY A N 1
ATOM 725 C CA . GLY A 1 84 ? 18.042 2.226 -21.880 1.00 61.50 84 GLY A CA 1
ATOM 726 C C . GLY A 1 84 ? 19.318 3.022 -22.179 1.00 61.50 84 GLY A C 1
ATOM 727 O O . GLY A 1 84 ? 19.594 3.342 -23.331 1.00 61.50 84 GLY A O 1
ATOM 728 N N . THR A 1 85 ? 20.146 3.279 -21.162 1.00 57.72 85 THR A N 1
ATOM 729 C CA . THR A 1 85 ? 21.433 3.974 -21.321 1.00 57.72 85 THR A CA 1
ATOM 730 C C . THR A 1 85 ? 22.580 3.093 -21.832 1.00 57.72 85 THR A C 1
ATOM 732 O O . THR A 1 85 ? 23.527 3.628 -22.394 1.00 57.72 85 THR A O 1
ATOM 735 N N . THR A 1 86 ? 22.512 1.762 -21.695 1.00 55.00 86 THR A N 1
ATOM 736 C CA . THR A 1 86 ? 23.582 0.842 -22.152 1.00 55.00 86 THR A CA 1
ATOM 737 C C . THR A 1 86 ? 23.456 0.421 -23.618 1.00 55.00 86 THR A C 1
ATOM 739 O O . THR A 1 86 ? 24.407 -0.109 -24.171 1.00 55.00 86 THR A O 1
ATOM 742 N N . SER A 1 87 ? 22.310 0.664 -24.264 1.00 51.03 87 SER A N 1
ATOM 743 C CA . SER A 1 87 ? 22.100 0.366 -25.692 1.00 51.03 87 SER A CA 1
ATOM 744 C C . SER A 1 87 ? 22.617 1.461 -26.638 1.00 51.03 87 SER A C 1
ATOM 746 O O . SER A 1 87 ? 2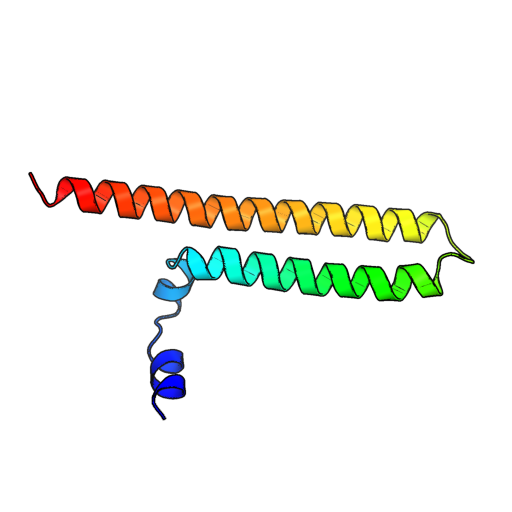2.590 1.267 -27.850 1.00 51.03 87 SER A O 1
ATOM 748 N N . ASN A 1 88 ? 23.033 2.614 -26.108 1.00 49.81 88 ASN A N 1
ATOM 749 C CA . ASN A 1 88 ? 23.477 3.774 -26.891 1.00 49.81 88 ASN A CA 1
ATOM 750 C C . ASN A 1 88 ? 25.004 3.970 -26.866 1.00 49.81 88 ASN A C 1
ATOM 752 O O . ASN A 1 88 ? 25.475 5.069 -27.158 1.00 49.81 88 ASN A O 1
ATOM 756 N N . HIS A 1 89 ? 25.763 2.937 -26.496 1.00 37.84 89 HIS A N 1
ATOM 757 C CA . HIS A 1 89 ? 27.224 2.955 -26.479 1.00 37.84 89 HIS A CA 1
ATOM 758 C C . HIS A 1 89 ? 27.808 1.766 -27.232 1.00 37.84 89 HIS A C 1
ATOM 760 O O . HIS A 1 89 ? 27.302 0.641 -27.027 1.00 37.84 89 HIS A O 1
#

pLDDT: mean 73.83, std 13.21, range [37.84, 91.5]

Radius of gyration: 19.07 Å; chains: 1; bounding box: 48×19×51 Å

Foldseek 3Di:
DVVVVVVVPDDPVVLLLALVNLLVVLVVQLVVLVVVLVVVCVVPVPPDPVVNVVSVVVSVVSVVSNVVSNVSSVVSVVVVVVVVVVVVD